Protein AF-A0A2R6CQB9-F1 (afdb_monomer_lite)

Radius of gyration: 13.48 Å; chains: 1; bounding box: 30×32×32 Å

Structure (mmCIF, N/CA/C/O backbone):
data_AF-A0A2R6CQB9-F1
#
_entry.id   AF-A0A2R6CQB9-F1
#
loop_
_atom_site.group_PDB
_atom_site.id
_atom_site.type_symbol
_atom_site.label_atom_id
_atom_site.label_alt_id
_atom_site.label_comp_id
_atom_site.label_asym_id
_atom_site.label_entity_id
_atom_site.label_seq_id
_atom_site.pdbx_PDB_ins_code
_atom_site.Cartn_x
_atom_site.Cartn_y
_atom_site.Cartn_z
_atom_site.occupancy
_atom_site.B_iso_or_equiv
_atom_site.auth_seq_id
_atom_site.auth_comp_id
_atom_site.auth_asym_id
_atom_site.auth_atom_id
_atom_site.pdbx_PDB_model_num
ATOM 1 N N . MET A 1 1 ? 11.332 -3.745 -1.261 1.00 64.81 1 MET A N 1
ATOM 2 C CA . MET A 1 1 ? 10.443 -4.827 -0.772 1.00 64.81 1 MET A CA 1
ATOM 3 C C . MET A 1 1 ? 11.086 -6.220 -0.866 1.00 64.81 1 MET A C 1
ATOM 5 O O . MET A 1 1 ? 10.636 -7.144 -0.197 1.00 64.81 1 MET A O 1
ATOM 9 N N . THR A 1 2 ? 12.182 -6.366 -1.613 1.00 70.88 2 THR A N 1
ATOM 10 C CA . THR A 1 2 ? 12.913 -7.622 -1.866 1.00 70.88 2 THR A CA 1
ATOM 11 C C . THR A 1 2 ? 13.416 -8.354 -0.618 1.00 70.88 2 THR A C 1
ATOM 13 O O . THR A 1 2 ? 13.277 -9.570 -0.543 1.00 70.88 2 THR A O 1
ATOM 16 N N . ASN A 1 3 ? 13.938 -7.642 0.391 1.00 76.62 3 ASN A N 1
ATOM 17 C CA . ASN A 1 3 ? 14.449 -8.293 1.607 1.00 76.62 3 ASN A CA 1
ATOM 18 C C . ASN A 1 3 ? 13.331 -9.058 2.341 1.00 76.62 3 ASN A C 1
ATOM 20 O O . ASN A 1 3 ? 13.487 -10.226 2.657 1.00 76.62 3 ASN A O 1
ATOM 24 N N . VAL A 1 4 ? 12.144 -8.453 2.476 1.00 77.75 4 VAL A N 1
ATOM 25 C CA . VAL A 1 4 ? 10.980 -9.092 3.120 1.00 77.75 4 VAL A CA 1
ATOM 26 C C . VAL A 1 4 ? 10.547 -10.369 2.388 1.00 77.75 4 VAL A C 1
ATOM 28 O O . VAL A 1 4 ? 10.205 -11.360 3.028 1.00 77.75 4 VAL A O 1
ATOM 31 N N . ALA A 1 5 ? 10.585 -10.371 1.053 1.00 74.94 5 ALA A N 1
ATOM 32 C CA . ALA A 1 5 ? 10.227 -11.548 0.265 1.00 74.94 5 ALA A CA 1
ATOM 33 C C . ALA A 1 5 ? 11.242 -12.693 0.439 1.00 74.94 5 ALA A C 1
ATOM 35 O O . ALA A 1 5 ? 10.836 -13.841 0.610 1.00 74.94 5 ALA A O 1
ATOM 36 N N . ILE A 1 6 ? 12.542 -12.375 0.452 1.00 78.31 6 ILE A N 1
ATOM 37 C CA . ILE A 1 6 ? 13.621 -13.365 0.585 1.00 78.31 6 ILE A CA 1
ATOM 38 C C . ILE A 1 6 ? 13.655 -13.956 1.999 1.00 78.31 6 ILE A C 1
ATOM 40 O O . ILE A 1 6 ? 13.751 -15.170 2.146 1.00 78.31 6 ILE A O 1
ATOM 44 N N . THR A 1 7 ? 13.535 -13.135 3.049 1.00 78.38 7 THR A N 1
ATOM 45 C CA . THR A 1 7 ? 13.663 -13.624 4.434 1.00 78.38 7 THR A CA 1
ATOM 46 C C . THR A 1 7 ? 12.476 -14.481 4.871 1.00 78.38 7 THR A C 1
ATOM 48 O O . THR A 1 7 ? 12.633 -15.385 5.684 1.00 78.38 7 THR A O 1
ATOM 51 N N . THR A 1 8 ? 11.270 -14.197 4.372 1.00 74.88 8 THR A N 1
ATOM 52 C CA . THR A 1 8 ? 10.043 -14.894 4.802 1.00 74.88 8 THR A CA 1
ATOM 53 C C . THR A 1 8 ? 9.596 -15.972 3.809 1.00 74.88 8 THR A C 1
ATOM 55 O O . THR A 1 8 ? 8.608 -16.657 4.062 1.00 74.88 8 THR A O 1
ATOM 58 N N . ASN A 1 9 ? 10.287 -16.119 2.668 1.00 79.00 9 ASN A N 1
ATOM 59 C CA . ASN A 1 9 ? 9.835 -16.918 1.521 1.00 79.00 9 ASN A CA 1
ATOM 60 C C . ASN A 1 9 ? 8.352 -16.645 1.171 1.00 79.00 9 ASN A C 1
ATOM 62 O O . ASN A 1 9 ? 7.585 -17.536 0.803 1.00 79.00 9 ASN A O 1
ATOM 66 N N . ALA A 1 10 ? 7.914 -15.400 1.390 1.00 74.75 10 ALA A N 1
ATOM 67 C CA . ALA A 1 10 ? 6.512 -15.021 1.352 1.00 74.75 10 ALA A CA 1
ATOM 68 C C . ALA A 1 10 ? 6.141 -14.506 -0.037 1.00 74.75 10 ALA A C 1
ATOM 70 O O . ALA A 1 10 ? 6.688 -13.513 -0.520 1.00 74.75 10 ALA A O 1
ATOM 71 N N . ILE A 1 11 ? 5.146 -15.144 -0.651 1.00 78.81 11 ILE A N 1
ATOM 72 C CA . ILE A 1 11 ? 4.590 -14.693 -1.926 1.00 78.81 11 ILE A CA 1
ATOM 73 C C . ILE A 1 11 ? 3.652 -13.509 -1.668 1.00 78.81 11 ILE A C 1
ATOM 75 O O . ILE A 1 11 ? 2.608 -13.644 -1.025 1.00 78.81 11 ILE A O 1
ATOM 79 N N . LEU A 1 12 ? 4.035 -12.344 -2.190 1.00 75.75 12 LEU A N 1
ATOM 80 C CA . LEU A 1 12 ? 3.251 -11.104 -2.138 1.00 75.75 12 LEU A CA 1
ATOM 81 C C . LEU A 1 12 ? 2.165 -11.040 -3.222 1.00 75.75 12 LEU A C 1
ATOM 83 O O . LEU A 1 12 ? 1.151 -10.366 -3.032 1.00 75.75 12 LEU A O 1
ATOM 87 N N . ALA A 1 13 ? 2.335 -11.776 -4.320 1.00 79.75 13 ALA A N 1
ATOM 88 C CA . ALA A 1 13 ? 1.348 -11.859 -5.389 1.00 79.75 13 ALA A CA 1
ATOM 89 C C . ALA A 1 13 ? -0.004 -12.368 -4.856 1.00 79.75 13 ALA A C 1
ATOM 91 O O . ALA A 1 13 ? -0.081 -13.355 -4.124 1.00 79.75 13 ALA A O 1
ATOM 92 N N . GLY A 1 14 ? -1.087 -11.656 -5.175 1.00 75.88 14 GLY A N 1
ATOM 93 C CA . GLY A 1 14 ? -2.443 -11.976 -4.718 1.00 75.88 14 GLY A CA 1
ATOM 94 C C . GLY A 1 14 ? -2.733 -11.670 -3.241 1.00 75.88 14 GLY A C 1
ATOM 95 O O . GLY A 1 14 ? -3.904 -11.661 -2.847 1.00 75.88 14 GLY A O 1
ATOM 96 N N . LYS A 1 15 ? -1.719 -11.361 -2.420 1.00 77.50 15 LYS A N 1
ATOM 97 C CA . LYS A 1 15 ? -1.912 -10.897 -1.039 1.00 77.50 15 LYS A CA 1
ATOM 98 C C . LYS A 1 15 ? -2.331 -9.434 -1.016 1.00 77.50 15 LYS A C 1
ATOM 100 O O . LYS A 1 15 ? -2.080 -8.674 -1.948 1.00 77.50 15 LYS A O 1
ATOM 105 N N . VAL A 1 16 ? -2.997 -9.040 0.066 1.00 79.19 16 VAL A N 1
ATOM 106 C CA . VAL A 1 16 ? -3.388 -7.646 0.278 1.00 79.19 16 VAL A CA 1
ATOM 107 C C . VAL A 1 16 ? -2.323 -6.953 1.113 1.00 79.19 16 VAL A C 1
ATOM 109 O O . VAL A 1 16 ? -2.045 -7.379 2.231 1.00 79.19 16 VAL A O 1
ATOM 112 N N . VAL A 1 17 ? -1.754 -5.875 0.578 1.00 81.31 17 VAL A N 1
ATOM 113 C CA . VAL A 1 17 ? -0.751 -5.048 1.256 1.00 81.31 17 VAL A CA 1
ATOM 114 C C . VAL A 1 17 ? -1.394 -3.719 1.622 1.00 81.31 17 VAL A C 1
ATOM 116 O O . VAL A 1 17 ? -1.944 -3.026 0.762 1.00 81.31 17 VAL A O 1
ATOM 119 N N . VAL A 1 18 ? -1.345 -3.383 2.910 1.00 82.31 18 VAL A N 1
ATOM 120 C CA . VAL A 1 18 ? -1.850 -2.117 3.446 1.00 82.31 18 VAL A CA 1
ATOM 121 C C . VAL A 1 18 ? -0.667 -1.209 3.744 1.00 82.31 18 VAL A C 1
ATOM 123 O O . VAL A 1 18 ? 0.248 -1.601 4.461 1.00 82.31 18 VAL A O 1
ATOM 126 N N . VAL A 1 19 ? -0.704 -0.001 3.195 1.00 84.19 19 VAL A N 1
ATOM 127 C CA . VAL A 1 19 ? 0.296 1.045 3.379 1.00 84.19 19 VAL A CA 1
ATOM 128 C C . VAL A 1 19 ? -0.373 2.209 4.101 1.00 84.19 19 VAL A C 1
ATOM 130 O O . VAL A 1 19 ? -1.359 2.765 3.614 1.00 84.19 19 VAL A O 1
ATOM 133 N N . ALA A 1 20 ? 0.149 2.560 5.273 1.00 81.94 20 ALA A N 1
ATOM 134 C CA . ALA A 1 20 ? -0.279 3.740 6.010 1.00 81.94 20 ALA A CA 1
ATOM 135 C C . ALA A 1 20 ? 0.577 4.944 5.588 1.00 81.94 20 ALA A C 1
ATOM 137 O O . ALA A 1 20 ? 1.785 4.953 5.810 1.00 81.94 20 ALA A O 1
ATOM 138 N N . GLY A 1 21 ? -0.056 5.939 4.969 1.00 82.56 21 GLY A N 1
ATOM 139 C CA . GLY A 1 21 ? 0.564 7.149 4.430 1.00 82.56 21 GLY A CA 1
ATOM 140 C C . GLY A 1 21 ? 1.003 7.018 2.966 1.00 82.56 21 GLY A C 1
ATOM 141 O O . GLY A 1 21 ? 1.509 5.979 2.542 1.00 82.56 21 GLY A O 1
ATOM 142 N N . TYR A 1 22 ? 0.845 8.099 2.192 1.00 87.19 22 TYR A N 1
ATOM 143 C CA . TYR A 1 22 ? 1.249 8.180 0.776 1.00 87.19 22 TYR A CA 1
ATOM 144 C C . TYR A 1 22 ? 2.257 9.305 0.519 1.00 87.19 22 TYR A C 1
ATOM 146 O O . TYR A 1 22 ? 2.211 10.012 -0.488 1.00 87.19 22 TYR A O 1
ATOM 154 N N . GLY A 1 23 ? 3.189 9.479 1.458 1.00 87.31 23 GLY A N 1
ATOM 155 C CA . GLY A 1 23 ? 4.373 10.316 1.265 1.00 87.31 23 GLY A CA 1
ATOM 156 C C . GLY A 1 23 ? 5.438 9.636 0.392 1.00 87.31 23 GLY A C 1
ATOM 157 O O . GLY A 1 23 ? 5.191 8.604 -0.230 1.00 87.31 23 GLY A O 1
ATOM 158 N N . TYR A 1 24 ? 6.659 10.179 0.396 1.00 88.25 24 TYR A N 1
ATOM 159 C CA . TYR A 1 24 ? 7.784 9.686 -0.416 1.00 88.25 24 TYR A CA 1
ATOM 160 C C . TYR A 1 24 ? 8.065 8.185 -0.234 1.00 88.25 24 TYR A C 1
ATOM 162 O O . TYR A 1 24 ? 8.192 7.449 -1.211 1.00 88.25 24 TYR A O 1
ATOM 170 N N . VAL A 1 25 ? 8.095 7.716 1.017 1.00 89.12 25 VAL A N 1
ATOM 171 C CA . VAL A 1 25 ? 8.390 6.311 1.343 1.00 89.12 25 VAL A CA 1
ATOM 172 C C . VAL A 1 25 ? 7.194 5.402 1.041 1.00 89.12 25 VAL A C 1
ATOM 174 O O . VAL A 1 25 ? 7.344 4.370 0.388 1.00 89.12 25 VAL A O 1
ATOM 177 N N . GLY A 1 26 ? 5.988 5.801 1.461 1.00 86.50 26 GLY A N 1
ATOM 178 C CA . GLY A 1 26 ? 4.765 5.020 1.240 1.00 86.50 26 GLY A CA 1
ATOM 179 C C . GLY A 1 26 ? 4.450 4.818 -0.244 1.00 86.50 26 GLY A C 1
ATOM 180 O O . GLY A 1 26 ? 4.052 3.726 -0.646 1.00 86.50 26 GLY A O 1
ATOM 181 N N . ARG A 1 27 ? 4.722 5.830 -1.078 1.00 90.19 27 ARG A N 1
ATOM 182 C CA . ARG A 1 27 ? 4.565 5.766 -2.537 1.00 90.19 27 ARG A CA 1
ATOM 183 C C . ARG A 1 27 ? 5.467 4.714 -3.176 1.00 90.19 27 ARG A C 1
ATOM 185 O O . ARG A 1 27 ? 4.993 3.930 -3.994 1.00 90.19 27 ARG A O 1
ATOM 192 N N . ALA A 1 28 ? 6.744 4.672 -2.796 1.00 90.62 28 ALA A N 1
ATOM 193 C CA . ALA A 1 28 ? 7.684 3.682 -3.320 1.00 90.62 28 ALA A CA 1
ATOM 194 C C . ALA A 1 28 ? 7.235 2.253 -2.973 1.00 90.62 28 ALA A C 1
ATOM 196 O O . ALA A 1 28 ? 7.154 1.394 -3.851 1.00 90.62 28 ALA A O 1
ATOM 197 N N . ILE A 1 29 ? 6.843 2.031 -1.715 1.00 88.44 29 ILE A N 1
ATOM 198 C CA . ILE A 1 29 ? 6.390 0.722 -1.229 1.00 88.44 29 ILE A CA 1
ATOM 199 C C . ILE A 1 29 ? 5.085 0.296 -1.914 1.00 88.44 29 ILE A C 1
ATOM 201 O O . ILE A 1 29 ? 4.954 -0.854 -2.330 1.00 88.44 29 ILE A O 1
ATOM 205 N N . ALA A 1 30 ? 4.121 1.209 -2.060 1.00 88.00 30 ALA A N 1
ATOM 206 C CA . ALA A 1 30 ? 2.840 0.918 -2.698 1.00 88.00 30 ALA A CA 1
ATOM 207 C C . ALA A 1 30 ? 3.008 0.543 -4.179 1.00 88.00 30 ALA A C 1
ATOM 209 O O . ALA A 1 30 ? 2.383 -0.414 -4.646 1.00 88.00 30 ALA A O 1
ATOM 210 N N . ARG A 1 31 ? 3.883 1.247 -4.905 1.00 90.00 31 ARG A N 1
ATOM 211 C CA . ARG A 1 31 ? 4.186 0.951 -6.311 1.00 90.00 31 ARG A CA 1
ATOM 212 C C . ARG A 1 31 ? 4.888 -0.394 -6.466 1.00 90.00 31 ARG A C 1
ATOM 214 O O . ARG A 1 31 ? 4.435 -1.217 -7.258 1.00 90.00 31 ARG A O 1
ATOM 221 N N . GLU A 1 32 ? 5.925 -0.653 -5.671 1.00 88.62 32 GLU A N 1
ATOM 222 C CA . GLU A 1 32 ? 6.667 -1.920 -5.710 1.00 88.62 32 GLU A CA 1
ATOM 223 C C . GLU A 1 32 ? 5.747 -3.111 -5.385 1.00 88.62 32 GLU A C 1
ATOM 225 O O . GLU A 1 32 ? 5.713 -4.098 -6.118 1.00 88.62 32 GLU A O 1
ATOM 230 N N . ALA A 1 33 ? 4.898 -2.980 -4.361 1.00 85.81 33 ALA A N 1
ATOM 231 C CA . ALA A 1 33 ? 3.917 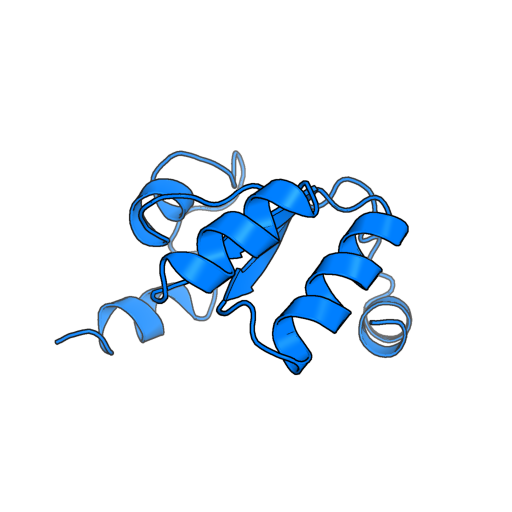-4.000 -3.994 1.00 85.81 33 ALA A CA 1
ATOM 232 C C . ALA A 1 33 ? 2.932 -4.321 -5.132 1.00 85.81 33 ALA A C 1
ATOM 234 O O . ALA A 1 33 ? 2.537 -5.474 -5.310 1.00 85.81 33 ALA A O 1
ATOM 235 N N . ARG A 1 34 ? 2.538 -3.316 -5.921 1.00 85.44 34 ARG A N 1
ATOM 236 C CA . ARG A 1 34 ? 1.631 -3.496 -7.061 1.00 85.44 34 ARG A CA 1
ATOM 237 C C . ARG A 1 34 ? 2.312 -4.224 -8.221 1.00 85.44 34 ARG A C 1
ATOM 239 O O . ARG A 1 34 ? 1.689 -5.100 -8.813 1.00 85.44 34 ARG A O 1
ATOM 246 N N . VAL A 1 35 ? 3.573 -3.894 -8.516 1.00 88.69 35 VAL A N 1
ATOM 247 C CA . VAL A 1 35 ? 4.379 -4.584 -9.543 1.00 88.69 35 VAL A CA 1
ATOM 248 C C . VAL A 1 35 ? 4.552 -6.063 -9.197 1.00 88.69 35 VAL A C 1
ATOM 250 O O . VAL A 1 35 ? 4.458 -6.918 -10.069 1.00 88.69 35 VAL A O 1
ATOM 253 N N . LEU A 1 36 ? 4.689 -6.380 -7.909 1.00 86.25 36 LEU A N 1
ATOM 254 C CA . LEU A 1 36 ? 4.753 -7.755 -7.405 1.00 86.25 36 LEU A CA 1
ATOM 255 C C . LEU A 1 36 ? 3.393 -8.486 -7.405 1.00 86.25 36 LEU A C 1
ATOM 257 O O . LEU A 1 36 ? 3.276 -9.578 -6.851 1.00 86.25 36 LEU A O 1
ATOM 261 N N . GLY A 1 37 ? 2.347 -7.903 -8.000 1.00 83.31 37 GLY A N 1
ATOM 262 C CA . GLY A 1 37 ? 1.027 -8.521 -8.131 1.00 83.31 37 GLY A CA 1
ATOM 263 C C . GLY A 1 37 ? 0.196 -8.519 -6.845 1.00 83.31 37 GLY A C 1
ATOM 264 O O . GLY A 1 37 ? -0.800 -9.243 -6.755 1.00 83.31 37 GLY A O 1
ATOM 265 N N . ALA A 1 38 ? 0.580 -7.739 -5.831 1.00 83.62 38 ALA A N 1
ATOM 266 C CA . ALA A 1 38 ? -0.201 -7.605 -4.609 1.00 83.62 38 ALA A CA 1
ATOM 267 C C . ALA A 1 38 ? -1.382 -6.641 -4.801 1.00 83.62 38 ALA A C 1
ATOM 269 O O . ALA A 1 38 ? -1.315 -5.636 -5.514 1.00 83.62 38 ALA A O 1
ATOM 270 N N . ARG A 1 39 ? -2.479 -6.901 -4.088 1.00 83.69 39 ARG A N 1
ATOM 271 C CA . ARG A 1 39 ? -3.613 -5.976 -3.988 1.00 83.69 39 ARG A CA 1
ATOM 272 C C . ARG A 1 39 ? -3.265 -4.879 -2.991 1.00 83.69 39 ARG A C 1
ATOM 274 O O . ARG A 1 39 ? -3.273 -5.098 -1.783 1.00 83.69 39 ARG A O 1
ATOM 281 N N . THR A 1 40 ? -2.958 -3.696 -3.498 1.00 84.38 40 THR A N 1
ATOM 282 C CA . THR A 1 40 ? -2.417 -2.593 -2.701 1.00 84.38 40 THR A CA 1
ATOM 283 C C . THR A 1 40 ? -3.477 -1.613 -2.247 1.00 84.38 40 THR A C 1
ATOM 285 O O . THR A 1 40 ? -4.454 -1.312 -2.942 1.00 84.38 40 THR A O 1
ATOM 288 N N . VAL A 1 41 ? -3.283 -1.137 -1.025 1.00 85.12 41 VAL A N 1
ATOM 289 C CA . VAL A 1 41 ? -4.243 -0.292 -0.346 1.00 85.12 41 VAL A CA 1
ATOM 290 C C . VAL A 1 41 ? -3.485 0.738 0.440 1.00 85.12 41 VAL A C 1
ATOM 292 O O . VAL A 1 41 ? -2.660 0.391 1.275 1.00 85.12 41 VAL A O 1
ATOM 295 N N . VAL A 1 42 ? -3.836 1.988 0.206 1.00 84.69 42 VAL A N 1
ATOM 296 C CA . VAL A 1 42 ? -3.219 3.127 0.849 1.00 84.69 42 VAL A CA 1
ATOM 297 C C . VAL A 1 42 ? -4.237 3.797 1.758 1.00 84.69 42 VAL A C 1
ATOM 299 O O . VAL A 1 42 ? -5.381 4.003 1.358 1.00 84.69 42 VAL A O 1
ATOM 302 N N . THR A 1 43 ? -3.836 4.129 2.979 1.00 83.50 43 THR A N 1
ATOM 303 C CA . THR A 1 43 ? -4.629 4.968 3.883 1.00 83.50 43 THR A CA 1
ATOM 304 C C . THR A 1 43 ? -3.898 6.273 4.130 1.00 83.50 43 THR A C 1
ATOM 306 O O . THR A 1 43 ? -2.781 6.243 4.637 1.00 83.50 43 THR A O 1
ATOM 309 N N . GLU A 1 44 ? -4.523 7.396 3.797 1.00 82.56 44 GLU A N 1
ATOM 310 C CA . GLU A 1 44 ? -3.990 8.737 4.039 1.00 82.56 44 GLU A CA 1
ATOM 311 C C . GLU A 1 44 ? -4.986 9.580 4.833 1.00 82.56 44 GLU A C 1
ATOM 313 O O . GLU A 1 44 ? -6.197 9.412 4.701 1.00 82.56 44 GLU A O 1
ATOM 318 N N . VAL A 1 45 ? -4.437 10.477 5.644 1.00 80.62 45 VAL A N 1
ATOM 319 C CA . VAL A 1 45 ? -5.124 11.590 6.292 1.00 80.62 45 VAL A CA 1
ATOM 320 C C . VAL A 1 45 ? -5.192 12.784 5.339 1.00 80.62 45 VAL A C 1
ATOM 322 O O . VAL A 1 45 ? -6.213 13.465 5.297 1.00 80.62 45 VAL A O 1
ATOM 325 N N . ASP A 1 46 ? -4.137 13.031 4.550 1.00 84.25 46 ASP A N 1
ATOM 326 C CA . ASP A 1 46 ? -4.121 14.144 3.596 1.00 84.25 46 ASP A CA 1
ATOM 327 C C . ASP A 1 46 ? -4.970 13.813 2.348 1.00 84.25 46 ASP A C 1
ATOM 329 O O . ASP A 1 46 ? -4.646 12.872 1.607 1.00 84.25 46 ASP A O 1
ATOM 333 N N . PRO A 1 47 ? -6.034 14.588 2.059 1.00 82.12 47 PRO A N 1
ATOM 334 C CA . PRO A 1 47 ? -6.940 14.304 0.951 1.00 82.12 47 PRO A CA 1
ATOM 335 C C . PRO A 1 47 ? -6.286 14.456 -0.430 1.00 82.12 47 PRO A C 1
ATOM 337 O O . PRO A 1 47 ? -6.687 13.765 -1.366 1.00 82.12 47 PRO A O 1
ATOM 340 N N . ARG A 1 48 ? -5.262 15.306 -0.592 1.00 89.00 48 ARG A N 1
ATOM 341 C CA . ARG A 1 48 ? -4.560 15.470 -1.878 1.00 89.00 48 ARG A CA 1
ATOM 342 C C . ARG A 1 48 ? -3.772 14.212 -2.209 1.00 89.00 48 ARG A C 1
ATOM 344 O O . ARG A 1 48 ? -3.927 13.637 -3.284 1.00 89.00 48 ARG A O 1
ATOM 351 N N . ARG A 1 49 ? -2.990 13.732 -1.242 1.00 86.81 49 ARG A N 1
ATOM 352 C CA . ARG A 1 49 ? -2.192 12.507 -1.397 1.00 86.81 49 ARG A CA 1
ATOM 353 C C . ARG A 1 49 ? -3.060 11.258 -1.505 1.00 86.81 49 ARG A C 1
ATOM 355 O O . ARG A 1 49 ? -2.688 10.315 -2.199 1.00 86.81 49 ARG A O 1
ATOM 362 N N . ALA A 1 50 ? -4.226 11.256 -0.861 1.00 85.19 50 ALA A N 1
ATOM 363 C CA . ALA A 1 50 ? -5.228 10.209 -1.018 1.00 85.19 50 ALA A CA 1
ATOM 364 C C . ALA A 1 50 ? -5.752 10.122 -2.464 1.00 85.19 50 ALA A C 1
ATOM 366 O O . ALA A 1 50 ? -5.836 9.026 -3.018 1.00 85.19 50 ALA A O 1
ATOM 367 N N . ILE A 1 51 ? -6.058 11.257 -3.100 1.00 86.62 51 ILE A N 1
ATOM 368 C CA . ILE A 1 51 ? -6.480 11.286 -4.509 1.00 86.62 51 ILE A CA 1
ATOM 369 C C . ILE A 1 51 ? -5.340 10.824 -5.421 1.00 86.62 51 ILE A C 1
ATOM 371 O O . ILE A 1 51 ? -5.570 9.996 -6.297 1.00 86.62 51 ILE A O 1
ATOM 375 N N . GLU A 1 52 ? -4.104 11.268 -5.177 1.00 90.06 52 GLU A N 1
ATOM 376 C CA . GLU A 1 52 ? -2.931 10.800 -5.931 1.00 90.06 52 GLU A CA 1
ATOM 377 C C . GLU A 1 52 ? -2.752 9.279 -5.828 1.00 90.06 52 GLU A C 1
ATOM 379 O O . GLU A 1 52 ? -2.538 8.605 -6.833 1.00 90.06 52 GLU A O 1
ATOM 384 N N . ALA A 1 53 ? -2.906 8.710 -4.630 1.00 87.31 53 ALA A N 1
ATOM 385 C CA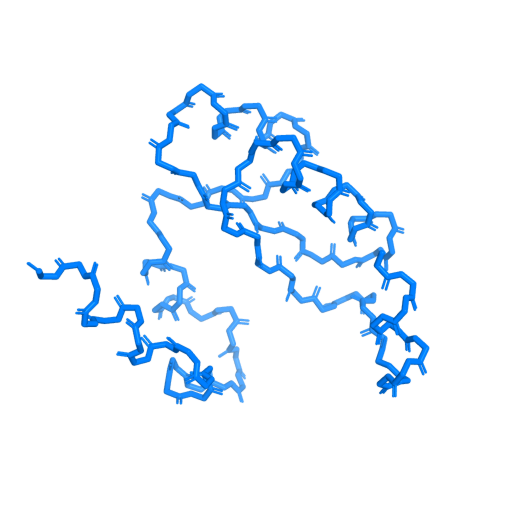 . ALA A 1 53 ? -2.862 7.264 -4.438 1.00 87.31 53 ALA A CA 1
ATOM 386 C C . ALA A 1 53 ? -3.979 6.546 -5.210 1.00 87.31 53 ALA A C 1
ATOM 388 O O . ALA A 1 53 ? -3.764 5.458 -5.748 1.00 87.31 53 ALA A O 1
ATOM 389 N N . HIS A 1 54 ? -5.167 7.151 -5.278 1.00 87.94 54 HIS A N 1
ATOM 390 C CA . HIS A 1 54 ? -6.280 6.613 -6.051 1.00 87.94 54 HIS A CA 1
ATOM 391 C C . HIS A 1 54 ? -6.011 6.651 -7.560 1.00 87.94 54 HIS A C 1
ATOM 393 O O . HIS A 1 54 ? -6.272 5.663 -8.246 1.00 87.94 54 HIS A O 1
ATOM 399 N N . MET A 1 55 ? -5.433 7.746 -8.061 1.00 89.31 55 MET A N 1
ATOM 400 C CA . MET A 1 55 ? -5.028 7.899 -9.463 1.00 89.31 55 MET A CA 1
ATOM 401 C C . MET A 1 55 ? -3.907 6.932 -9.858 1.00 89.31 55 MET A C 1
ATOM 403 O O . MET A 1 55 ? -3.958 6.353 -10.938 1.00 89.31 55 MET A O 1
ATOM 407 N N . ASP A 1 56 ? -2.965 6.656 -8.952 1.00 87.94 56 ASP A N 1
ATOM 408 C CA . ASP A 1 56 ? -1.944 5.606 -9.115 1.00 87.94 56 ASP A CA 1
ATOM 409 C C . ASP A 1 56 ? -2.550 4.175 -9.064 1.00 87.94 56 ASP A C 1
A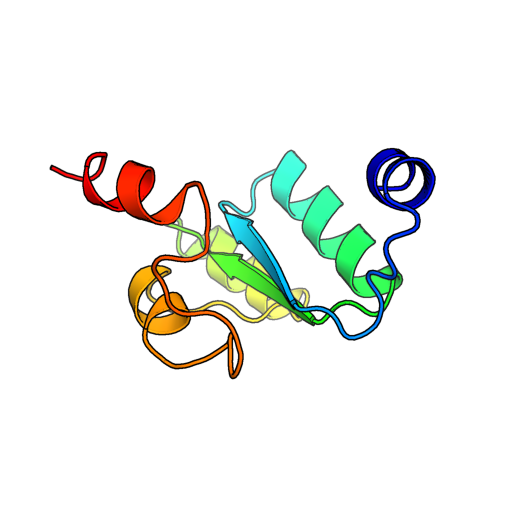TOM 411 O O . ASP A 1 56 ? -1.853 3.160 -9.173 1.00 87.94 56 ASP A O 1
ATOM 415 N N . GLY A 1 57 ? -3.877 4.068 -8.929 1.00 86.25 57 GLY A N 1
ATOM 416 C CA . GLY A 1 57 ? -4.648 2.833 -9.013 1.00 86.25 57 GLY A CA 1
ATOM 417 C C . GLY A 1 57 ? -4.768 2.084 -7.689 1.00 86.25 57 GLY A C 1
ATOM 418 O O . GLY A 1 57 ? -5.241 0.940 -7.675 1.00 86.25 57 GLY A O 1
ATOM 419 N N . HIS A 1 58 ? -4.333 2.671 -6.574 1.00 87.25 58 HIS A N 1
ATOM 420 C CA . HIS A 1 58 ? -4.469 2.064 -5.256 1.00 87.25 58 HIS A CA 1
ATOM 421 C C . HIS A 1 58 ? -5.882 2.258 -4.701 1.00 87.25 58 HIS A C 1
ATOM 423 O O . HIS A 1 58 ? -6.562 3.259 -4.932 1.00 87.25 58 HIS A O 1
ATOM 429 N N . ARG A 1 59 ? -6.353 1.280 -3.921 1.00 83.38 59 ARG A N 1
ATOM 430 C CA . ARG A 1 59 ? -7.634 1.427 -3.225 1.00 83.38 59 ARG A CA 1
ATOM 431 C C . ARG A 1 59 ? -7.428 2.312 -1.998 1.00 83.38 59 ARG A C 1
ATOM 433 O O . ARG A 1 59 ? -6.640 1.945 -1.131 1.00 83.38 59 ARG A O 1
ATOM 440 N N . VAL A 1 60 ? -8.188 3.399 -1.892 1.00 82.44 60 VA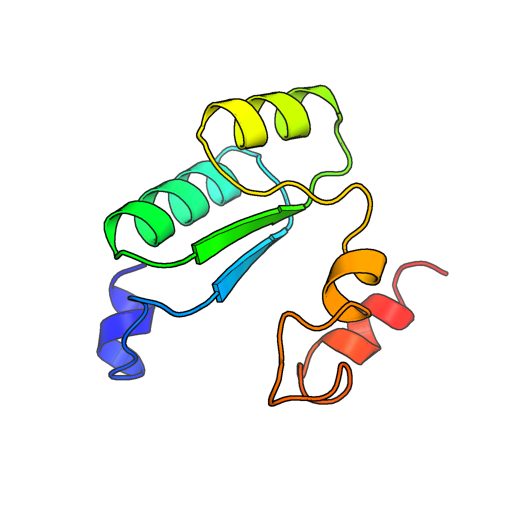L A N 1
ATOM 441 C CA . VAL A 1 60 ? -8.132 4.324 -0.754 1.00 82.44 60 VAL A CA 1
ATOM 442 C C . VAL A 1 60 ? -9.464 4.298 -0.007 1.00 82.44 60 VAL A C 1
ATOM 444 O O . VAL A 1 60 ? -10.472 4.762 -0.538 1.00 82.44 60 VAL A O 1
ATOM 447 N N . PRO A 1 61 ? -9.543 3.687 1.186 1.00 70.50 61 PRO A N 1
ATOM 448 C CA . PRO A 1 61 ? -10.715 3.842 2.035 1.00 70.50 61 PRO A CA 1
ATOM 449 C C . PRO A 1 61 ? -10.732 5.198 2.729 1.00 70.50 61 PRO A C 1
ATOM 451 O O . PRO A 1 61 ? -9.699 5.662 3.199 1.00 70.50 61 PRO A O 1
ATOM 454 N N . GLY A 1 62 ? -11.934 5.737 2.938 1.00 63.22 62 GLY A N 1
ATOM 455 C CA . GLY A 1 62 ? -12.138 6.913 3.789 1.00 63.22 62 GLY A CA 1
ATOM 456 C C . GLY A 1 62 ? -11.785 6.699 5.270 1.00 63.22 62 GLY A C 1
ATOM 457 O O . GLY A 1 62 ? -11.630 7.667 5.998 1.00 63.22 62 GLY A O 1
ATOM 458 N N . SER A 1 63 ? -11.633 5.453 5.743 1.00 59.12 63 SER A N 1
ATOM 459 C CA . SER A 1 63 ? -11.014 5.174 7.046 1.00 59.12 63 SER A CA 1
ATOM 460 C C . SER A 1 63 ? -10.333 3.802 7.093 1.00 59.12 63 SER A C 1
ATOM 462 O O . SER A 1 63 ? -10.860 2.801 6.593 1.00 59.12 63 SER A O 1
ATOM 464 N N . LEU A 1 64 ? -9.157 3.739 7.732 1.00 57.59 64 LEU A N 1
ATOM 465 C CA . LEU A 1 64 ? -8.420 2.489 7.972 1.00 57.59 64 LEU A CA 1
ATOM 466 C C . LEU A 1 64 ? -9.291 1.486 8.749 1.00 57.59 64 LEU A C 1
ATOM 468 O O . LEU A 1 64 ? -9.380 0.312 8.383 1.00 57.59 64 LEU A O 1
ATOM 472 N N . ARG A 1 65 ? -10.032 1.988 9.746 1.00 51.16 65 ARG A N 1
ATOM 473 C CA . ARG A 1 65 ? -10.978 1.224 10.569 1.00 51.16 65 ARG A CA 1
ATOM 474 C C . ARG A 1 65 ? -12.112 0.608 9.751 1.00 51.16 65 ARG A C 1
ATOM 476 O O . ARG A 1 65 ? -12.384 -0.577 9.914 1.00 51.16 65 ARG A O 1
ATOM 483 N N . ALA A 1 66 ? -12.728 1.348 8.820 1.00 48.38 66 ALA A N 1
ATOM 484 C CA . ALA A 1 66 ? -13.805 0.803 7.987 1.00 48.38 66 ALA A CA 1
ATOM 485 C C . ALA A 1 66 ? -13.344 -0.359 7.104 1.00 48.38 66 ALA A C 1
ATOM 487 O O . ALA A 1 66 ? -14.176 -1.167 6.695 1.00 48.38 66 ALA A O 1
ATOM 488 N N . ARG A 1 67 ? -12.041 -0.458 6.810 1.00 50.81 67 ARG A N 1
ATOM 489 C CA . ARG A 1 67 ? -11.488 -1.526 5.976 1.00 50.81 67 ARG A CA 1
ATOM 490 C C . ARG A 1 67 ? -10.892 -2.694 6.754 1.00 50.81 67 ARG A C 1
ATOM 492 O O . ARG A 1 67 ? -10.917 -3.809 6.239 1.00 50.81 67 ARG A O 1
ATOM 499 N N . LEU A 1 68 ? -10.430 -2.457 7.982 1.00 52.56 68 LEU A N 1
ATOM 500 C CA . LEU A 1 68 ? -10.149 -3.524 8.945 1.00 52.56 68 LEU A CA 1
ATOM 501 C C . LEU A 1 68 ? -11.453 -4.213 9.389 1.00 52.56 68 LEU A C 1
ATOM 503 O O . LEU A 1 68 ? -11.494 -5.435 9.467 1.00 52.56 68 LEU A O 1
ATOM 507 N N . ALA A 1 69 ? -12.537 -3.448 9.571 1.00 44.22 69 ALA A N 1
ATOM 508 C CA . ALA A 1 69 ? -13.839 -3.964 9.998 1.00 44.22 69 ALA A CA 1
ATOM 509 C C . ALA A 1 69 ? -14.643 -4.665 8.881 1.00 44.22 69 ALA A C 1
ATOM 511 O O . ALA A 1 69 ? -15.327 -5.645 9.155 1.00 44.22 69 ALA A O 1
ATOM 512 N N . ARG A 1 70 ? -14.570 -4.209 7.616 1.00 44.09 70 ARG A N 1
ATOM 513 C CA . ARG A 1 70 ? -15.371 -4.764 6.494 1.00 44.09 70 ARG A CA 1
ATOM 514 C C . ARG A 1 70 ? -14.736 -5.928 5.720 1.00 44.09 70 ARG A C 1
ATOM 516 O O . ARG A 1 70 ? -15.120 -6.191 4.588 1.00 44.09 70 ARG A O 1
ATOM 523 N N . GLY A 1 71 ? -13.813 -6.682 6.313 1.00 44.19 71 GLY A N 1
ATOM 524 C CA . GLY A 1 71 ? -13.509 -8.017 5.780 1.00 44.19 71 GLY A CA 1
ATOM 525 C C . GLY A 1 71 ? -12.569 -8.059 4.571 1.00 44.19 71 GLY A C 1
ATOM 526 O O . GLY A 1 71 ? -12.869 -8.675 3.553 1.00 44.19 71 GLY A O 1
ATOM 527 N N . ILE A 1 72 ? -11.372 -7.488 4.703 1.00 46.12 72 ILE A N 1
ATOM 528 C CA . ILE A 1 72 ? -10.234 -7.853 3.829 1.00 46.12 72 ILE A CA 1
ATOM 529 C C . ILE A 1 72 ? -9.402 -9.009 4.384 1.00 46.12 72 ILE A C 1
ATOM 531 O O . ILE A 1 72 ? -8.531 -9.559 3.715 1.00 46.12 72 ILE A O 1
ATOM 535 N N . LEU A 1 73 ? -9.760 -9.464 5.572 1.00 44.31 73 LEU A N 1
ATOM 536 C CA . LEU A 1 73 ? -9.379 -10.754 6.083 1.00 44.31 73 LEU A CA 1
ATOM 537 C C . LEU A 1 73 ? -10.640 -11.605 6.186 1.00 44.31 73 LEU A C 1
ATOM 539 O O . LEU A 1 73 ? -11.253 -11.717 7.239 1.00 44.31 73 LEU A O 1
ATOM 543 N N . ARG A 1 74 ? -11.006 -12.283 5.100 1.00 43.28 74 ARG A N 1
ATOM 544 C CA . ARG A 1 74 ? -11.964 -13.401 5.152 1.00 43.28 74 ARG A CA 1
ATOM 545 C C . ARG A 1 74 ? -11.348 -14.637 5.849 1.00 43.28 74 ARG A C 1
ATOM 547 O O . ARG A 1 74 ? -11.653 -15.763 5.491 1.00 43.28 74 ARG A O 1
ATOM 554 N N . GLY A 1 75 ? -10.422 -14.418 6.787 1.00 41.75 75 GLY A N 1
ATOM 555 C CA . GLY A 1 75 ? -9.587 -15.456 7.392 1.00 41.75 75 GLY A CA 1
ATOM 556 C C . GLY A 1 75 ? -8.708 -15.028 8.571 1.00 41.75 75 GLY A C 1
ATOM 557 O O . GLY A 1 75 ? -8.100 -15.899 9.172 1.00 41.75 75 GLY A O 1
ATOM 558 N N . LYS A 1 76 ? -8.637 -13.741 8.937 1.00 44.09 76 LYS A N 1
ATOM 559 C CA . LYS A 1 76 ? -8.095 -13.306 10.231 1.00 44.09 76 LYS A CA 1
ATOM 560 C C . LYS A 1 76 ? -8.949 -12.182 10.829 1.00 44.09 76 LYS A C 1
ATOM 562 O O . LYS A 1 76 ? -9.293 -11.211 10.164 1.00 44.09 76 LYS A O 1
ATOM 567 N N . SER A 1 77 ? -9.341 -12.332 12.078 1.00 36.53 77 SER A N 1
ATOM 568 C CA . SER A 1 77 ? -10.068 -11.301 12.811 1.00 36.53 77 SER A CA 1
ATOM 569 C C . SER A 1 77 ? -9.245 -10.005 12.866 1.00 36.53 77 SER A C 1
ATOM 571 O O . SER A 1 77 ? -8.016 -10.030 12.774 1.00 36.53 77 SER A O 1
ATOM 573 N N . ALA A 1 78 ? -9.894 -8.853 13.061 1.00 41.97 78 ALA A N 1
ATOM 574 C CA . ALA A 1 78 ? -9.188 -7.599 13.343 1.00 41.97 78 ALA A CA 1
ATOM 575 C C . ALA A 1 78 ? -8.218 -7.716 14.548 1.00 41.97 78 ALA A C 1
ATOM 577 O O . ALA A 1 78 ? -7.297 -6.914 14.657 1.00 41.97 78 ALA A O 1
ATOM 578 N N . GLY A 1 79 ? -8.374 -8.740 15.402 1.00 39.97 79 GLY A N 1
ATOM 579 C CA . GLY A 1 79 ? -7.487 -9.059 16.524 1.00 39.97 79 GLY A CA 1
ATOM 580 C C . GLY A 1 79 ? -6.199 -9.817 16.171 1.00 39.97 79 GLY A C 1
ATOM 581 O O . GLY A 1 79 ? -5.309 -9.903 17.011 1.00 39.97 79 GLY A O 1
ATOM 582 N N . ASP A 1 80 ? -6.054 -10.331 14.949 1.00 44.88 80 ASP A N 1
ATOM 583 C CA . ASP A 1 80 ? -4.882 -11.114 14.526 1.00 44.88 80 ASP A CA 1
ATOM 584 C C . ASP A 1 80 ? -3.745 -10.273 13.937 1.00 44.88 80 ASP A C 1
ATOM 586 O O . ASP A 1 80 ? -2.670 -10.795 13.623 1.00 44.88 80 ASP A O 1
ATOM 590 N N . TRP A 1 81 ? -3.978 -8.977 13.725 1.00 47.94 81 TRP A N 1
ATOM 591 C CA . TRP A 1 81 ? -2.906 -8.060 13.374 1.00 47.94 81 TRP A CA 1
ATOM 592 C C . TRP A 1 81 ? -2.180 -7.707 14.676 1.00 47.94 81 TRP A C 1
ATOM 594 O O . TRP A 1 81 ? -2.788 -7.058 15.529 1.00 47.94 81 TRP A O 1
ATOM 604 N N . PRO A 1 82 ? -0.896 -8.081 14.860 1.00 49.88 82 PRO A N 1
ATOM 605 C CA . PRO A 1 82 ? -0.194 -7.867 16.130 1.00 49.88 82 PRO A CA 1
ATOM 606 C C . PRO A 1 82 ? -0.190 -6.395 16.580 1.00 49.88 82 PRO A C 1
ATOM 608 O O . PRO A 1 82 ? -0.076 -6.107 17.767 1.00 49.88 82 PRO A O 1
ATOM 611 N N . GLY A 1 83 ? -0.355 -5.464 15.629 1.00 50.41 83 GLY A N 1
ATOM 612 C CA . GLY A 1 83 ? -0.450 -4.024 15.864 1.00 50.41 83 GLY A CA 1
ATOM 613 C C . GLY A 1 83 ? -1.864 -3.430 15.917 1.00 50.41 83 GLY A C 1
ATOM 614 O O . GLY A 1 83 ? -1.972 -2.253 16.242 1.00 50.41 83 GLY A O 1
ATOM 615 N N . ALA A 1 84 ? -2.945 -4.176 15.640 1.00 50.56 84 ALA A N 1
ATOM 616 C CA . ALA A 1 84 ? -4.306 -3.612 15.603 1.00 50.56 84 ALA A CA 1
ATOM 617 C C . ALA A 1 84 ? -4.718 -2.976 16.943 1.00 50.56 84 ALA A C 1
ATOM 619 O O . ALA A 1 84 ? -5.218 -1.855 16.955 1.00 50.56 84 ALA A O 1
ATOM 620 N N . ARG A 1 85 ? -4.384 -3.630 18.065 1.00 50.38 85 ARG A N 1
ATOM 621 C CA . ARG A 1 85 ? -4.629 -3.110 19.424 1.00 50.38 85 ARG A CA 1
ATOM 622 C C . ARG A 1 85 ? -3.782 -1.886 19.786 1.00 50.38 85 ARG A C 1
ATOM 624 O O . ARG A 1 85 ? -4.161 -1.098 20.643 1.00 50.38 85 ARG A O 1
ATOM 631 N N . ARG A 1 86 ? -2.620 -1.707 19.145 1.00 47.88 86 ARG A N 1
ATOM 632 C CA . ARG A 1 86 ? -1.731 -0.558 19.393 1.00 47.88 86 ARG A CA 1
ATOM 633 C C . ARG A 1 86 ? -2.204 0.695 18.655 1.00 47.88 86 ARG A C 1
ATOM 635 O O . ARG A 1 86 ? -2.013 1.788 19.168 1.00 47.88 86 ARG A O 1
ATOM 642 N N . PHE A 1 87 ? -2.864 0.521 17.509 1.00 49.12 87 PHE A N 1
ATOM 643 C CA . PHE A 1 87 ? -3.553 1.603 16.803 1.00 49.12 87 PHE A CA 1
ATOM 644 C C . PHE A 1 87 ? -4.900 1.978 17.444 1.00 49.12 87 PHE A C 1
ATOM 646 O O . PHE A 1 87 ? -5.322 3.122 17.304 1.00 49.12 87 PHE A O 1
ATOM 653 N N . GLU A 1 88 ? -5.558 1.059 18.168 1.00 45.66 88 GLU A N 1
ATOM 654 C CA . GLU A 1 88 ? -6.745 1.378 18.986 1.00 45.66 88 GLU A CA 1
ATOM 655 C C . GLU A 1 88 ? -6.434 2.385 20.105 1.00 45.66 88 GLU A C 1
ATOM 657 O O . GLU A 1 88 ? -7.267 3.239 20.386 1.00 45.66 88 GLU A O 1
ATOM 662 N N . ASN A 1 89 ? -5.233 2.327 20.694 1.00 41.34 89 ASN A N 1
ATOM 663 C CA . ASN A 1 89 ? -4.837 3.148 21.848 1.00 41.34 89 ASN A CA 1
ATOM 664 C C . ASN A 1 89 ? -3.967 4.372 21.513 1.00 41.34 89 ASN A C 1
ATOM 666 O O . ASN A 1 89 ? -3.515 5.056 22.422 1.00 41.34 89 ASN A O 1
ATOM 670 N N . SER A 1 90 ? -3.695 4.644 20.235 1.00 40.78 90 SER A N 1
ATOM 671 C CA . SER A 1 90 ? -2.893 5.802 19.802 1.00 40.78 90 SER A CA 1
ATOM 672 C C . SER A 1 90 ? -3.727 6.912 19.147 1.00 40.78 90 SER A C 1
ATOM 674 O O . SER A 1 90 ? -3.166 7.804 18.517 1.00 40.78 90 SER A O 1
ATOM 676 N N . LEU A 1 91 ? -5.058 6.806 19.214 1.00 40.72 91 LEU A N 1
ATOM 677 C CA . LEU A 1 91 ? -6.029 7.792 18.715 1.00 40.72 91 LEU A CA 1
ATOM 678 C C . LEU A 1 91 ? -7.028 8.237 19.808 1.00 40.72 91 LEU A C 1
ATOM 680 O O . LEU A 1 91 ? -8.073 8.802 19.484 1.00 40.72 91 LEU A O 1
ATOM 684 N N . LEU A 1 92 ? -6.693 7.983 21.078 1.00 37.62 92 LEU A N 1
ATOM 685 C CA . LEU A 1 92 ? -7.136 8.764 22.238 1.00 37.62 92 LEU A CA 1
ATOM 686 C C . LEU A 1 92 ? -5.966 9.655 22.664 1.00 37.62 92 LEU A C 1
ATOM 688 O O . LEU A 1 92 ? -6.238 10.801 23.074 1.00 37.62 92 LEU A O 1
#

Secondary structure (DSSP, 8-state):
-HHHHHHHT---TTSEEEEE--SHHHHHHHHHHHHTT-EEEEE-SSHHHHHHHHHTT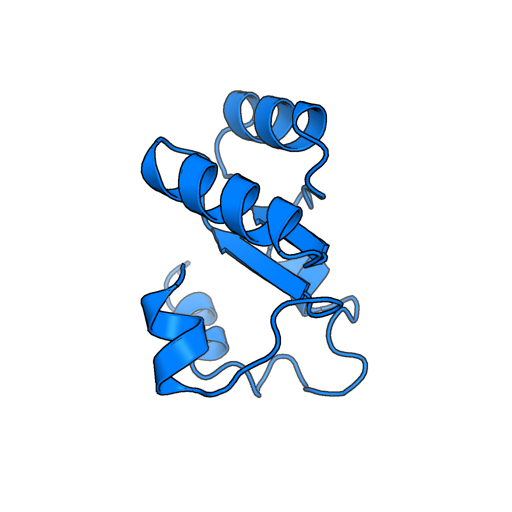-B--S-HHHHHHTTS-SSS-GGGSTTHHHHHTS--

Sequence (92 aa):
MTNVAITTNAILAGKVVVVAGYGYVGRAIAREARVLGARTVVTEVDPRRAIEAHMDGHRVPGSLRARLARGILRGKSAGDWPGARRFENSLL

Foldseek 3Di:
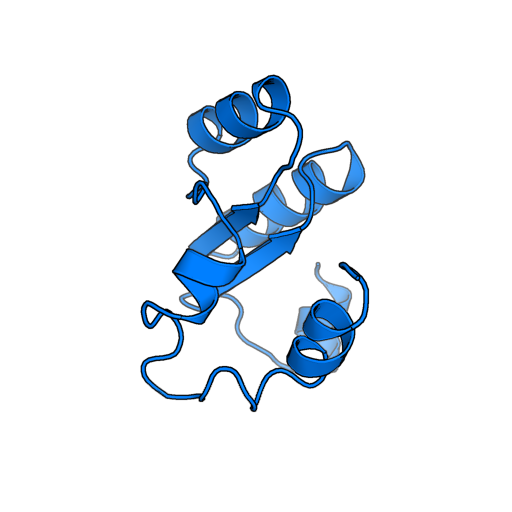DVVVCVVVVDQLAAAEDEFEDQPPVSVVVQVVSVVSNHQYAYEYPDVVSLVVCVVVVHHYDPDPVVVLPPPPPPPDHCVPPVCSVVVVPPVD

pLDDT: mean 70.85, std 18.06, range [36.53, 90.62]